Protein AF-A0A381TVJ4-F1 (afdb_monomer_lite)

Secondary structure (DSSP, 8-state):
-PPPEEEEE-TT-HHHHHHHHHHHHHT--EEEEETTSTT--S----SS--S-EEEEEPTTSSEEEEEE-HHHHHHHHHHH--SS-SS-SSHHHHHHHHHHHHHHHHTHHHHHHHHHHSSHHHHHHHHHHTGGGT-TTS-HHHHHHHHHHHHHHHH--

Radius of gyration: 17.65 Å; chains: 1; bounding box: 38×40×44 Å

Organism: NCBI:txid408172

Structure (mmCIF, N/CA/C/O backbone):
data_AF-A0A381TVJ4-F1
#
_entry.id   AF-A0A381TVJ4-F1
#
loop_
_atom_site.group_PDB
_atom_site.id
_atom_site.type_symbol
_atom_site.label_atom_id
_atom_site.label_alt_id
_atom_site.label_comp_id
_atom_site.label_asym_id
_atom_site.label_entity_id
_atom_site.label_seq_id
_atom_site.pdbx_PDB_ins_code
_atom_site.Cartn_x
_atom_site.Cartn_y
_atom_site.Cartn_z
_atom_site.occupancy
_atom_site.B_iso_or_equiv
_atom_site.auth_seq_id
_atom_site.auth_comp_id
_atom_site.auth_asym_id
_atom_site.auth_atom_id
_atom_site.pdbx_PDB_model_num
ATOM 1 N N . MET A 1 1 ? -8.400 24.215 7.947 1.00 58.81 1 MET A N 1
ATOM 2 C CA . MET A 1 1 ? -9.224 23.049 7.553 1.00 58.81 1 MET A CA 1
ATOM 3 C C . MET A 1 1 ? -8.332 21.831 7.662 1.00 58.81 1 MET A C 1
ATOM 5 O O . MET A 1 1 ? -7.200 21.913 7.201 1.00 58.81 1 MET A O 1
ATOM 9 N N . THR A 1 2 ? -8.794 20.754 8.289 1.00 78.56 2 THR A N 1
ATOM 10 C CA . THR A 1 2 ? -8.031 19.503 8.359 1.00 78.56 2 THR A CA 1
ATOM 11 C C . THR A 1 2 ? -7.965 18.869 6.973 1.00 78.56 2 THR A C 1
ATOM 13 O O . THR A 1 2 ? -8.970 18.788 6.264 1.00 78.56 2 THR A O 1
ATOM 16 N N . LEU A 1 3 ? -6.763 18.468 6.556 1.00 88.56 3 LEU A N 1
ATOM 17 C CA . LEU A 1 3 ? -6.585 17.722 5.312 1.00 88.56 3 LEU A CA 1
ATOM 18 C C . LEU A 1 3 ? -7.248 16.334 5.443 1.00 88.56 3 LEU A C 1
ATOM 20 O O . LEU A 1 3 ? -7.425 15.835 6.555 1.00 88.56 3 LEU A O 1
ATOM 24 N N . PRO A 1 4 ? -7.641 15.677 4.340 1.00 93.69 4 PRO A N 1
ATOM 25 C CA . PRO A 1 4 ? -7.972 14.256 4.385 1.00 93.69 4 PRO A CA 1
ATOM 26 C C . PRO A 1 4 ? -6.696 13.418 4.572 1.00 93.69 4 PRO A C 1
ATOM 28 O O . PRO A 1 4 ? -5.584 13.906 4.370 1.00 93.69 4 PRO A O 1
ATOM 31 N N . TYR A 1 5 ? -6.840 12.126 4.879 1.00 96.50 5 TYR A N 1
ATOM 32 C CA . TYR A 1 5 ? -5.706 11.201 4.782 1.00 96.50 5 TYR A CA 1
ATOM 33 C C . TYR A 1 5 ? -5.123 11.205 3.366 1.00 96.50 5 TYR A C 1
ATOM 35 O O . TYR A 1 5 ? -5.851 11.361 2.385 1.00 96.50 5 TYR A O 1
ATOM 43 N N . LYS A 1 6 ? -3.823 10.946 3.232 1.00 96.75 6 LYS A N 1
ATOM 44 C CA . LYS A 1 6 ? -3.187 10.727 1.927 1.00 96.75 6 LYS A CA 1
ATOM 45 C C . LYS A 1 6 ? -2.576 9.334 1.883 1.00 96.75 6 LYS A C 1
ATOM 47 O O . LYS A 1 6 ? -1.797 8.970 2.754 1.00 96.75 6 LYS A O 1
ATOM 52 N N . ILE A 1 7 ? -2.930 8.551 0.869 1.00 97.81 7 ILE A N 1
ATOM 53 C CA . ILE A 1 7 ? -2.295 7.262 0.590 1.00 97.81 7 ILE A CA 1
ATOM 54 C C . ILE A 1 7 ? -1.235 7.492 -0.477 1.00 97.81 7 ILE A C 1
ATOM 56 O O . ILE A 1 7 ? -1.569 7.846 -1.608 1.00 97.81 7 ILE A O 1
ATOM 60 N N . LEU A 1 8 ? 0.021 7.229 -0.129 1.00 97.25 8 LEU A N 1
ATOM 61 C CA . LEU A 1 8 ?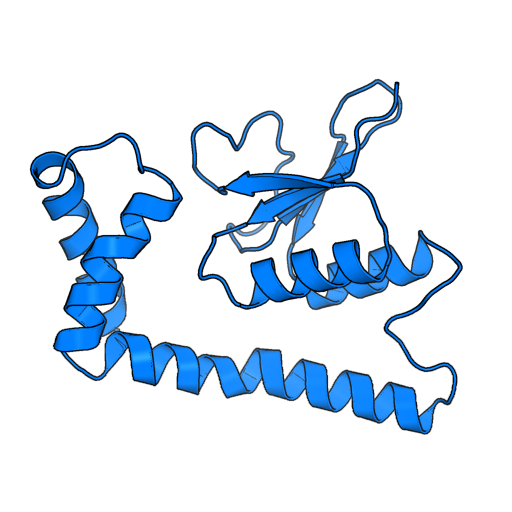 1.096 7.080 -1.100 1.00 97.25 8 LEU A CA 1
ATOM 62 C C . LEU A 1 8 ? 1.177 5.612 -1.495 1.00 97.25 8 LEU A C 1
ATOM 64 O O . LEU A 1 8 ? 1.572 4.753 -0.701 1.00 97.25 8 LEU A O 1
ATOM 68 N N . GLY A 1 9 ? 0.733 5.321 -2.710 1.00 96.69 9 GLY A N 1
ATOM 69 C CA . GLY A 1 9 ? 0.586 3.967 -3.217 1.00 96.69 9 GLY A CA 1
ATOM 70 C C . GLY A 1 9 ? 1.310 3.742 -4.536 1.00 96.69 9 GLY A C 1
ATOM 71 O O . GLY A 1 9 ? 2.006 4.615 -5.050 1.00 96.69 9 GLY A O 1
ATOM 72 N N . ALA A 1 10 ? 1.098 2.557 -5.102 1.00 94.88 10 ALA A N 1
ATOM 73 C CA . ALA A 1 10 ? 1.349 2.292 -6.512 1.00 94.88 10 ALA A CA 1
ATOM 74 C C . ALA A 1 10 ? 0.171 1.509 -7.118 1.00 94.88 10 ALA A C 1
ATOM 76 O O . ALA A 1 10 ? -0.384 0.640 -6.434 1.00 94.88 10 ALA A O 1
ATOM 77 N N . PRO A 1 11 ? -0.213 1.764 -8.385 1.00 91.50 11 PRO A N 1
ATOM 78 C CA . PRO A 1 11 ? -1.374 1.129 -9.010 1.00 91.50 11 PRO A CA 1
ATOM 79 C C . PRO A 1 11 ? -1.362 -0.405 -8.987 1.00 91.50 11 PRO A C 1
ATOM 81 O O . PRO A 1 11 ? -2.412 -1.013 -8.789 1.00 91.50 11 PRO A O 1
ATOM 84 N N . GLY A 1 12 ? -0.198 -1.039 -9.161 1.00 90.50 12 GLY A N 1
ATOM 85 C CA . GLY A 1 12 ? -0.074 -2.501 -9.124 1.00 90.50 12 GLY A CA 1
ATOM 86 C C . GLY A 1 12 ? 0.470 -3.076 -7.816 1.00 90.50 12 GLY A C 1
ATOM 87 O O . GLY A 1 12 ? 0.799 -4.261 -7.786 1.00 90.50 12 GLY A O 1
ATOM 88 N N . SER A 1 13 ? 0.562 -2.282 -6.743 1.00 93.56 13 SER A N 1
ATOM 89 C CA . SER A 1 13 ? 0.871 -2.810 -5.409 1.00 93.56 13 SER A CA 1
ATOM 90 C C . SER A 1 13 ? -0.385 -3.442 -4.789 1.00 93.56 13 SER A C 1
ATOM 92 O O . SER A 1 13 ? -1.380 -2.727 -4.600 1.00 93.56 13 SER A O 1
ATOM 94 N N . PRO A 1 14 ? -0.377 -4.748 -4.448 1.00 94.50 14 PRO A N 1
ATOM 95 C CA . PRO A 1 14 ? -1.527 -5.392 -3.814 1.00 94.50 14 PRO A CA 1
ATOM 96 C C . PRO A 1 14 ? -1.855 -4.741 -2.465 1.00 94.50 14 PRO A C 1
ATOM 98 O O . PRO A 1 14 ? -3.014 -4.422 -2.215 1.00 94.50 14 PRO A O 1
ATOM 101 N N . TYR A 1 15 ? -0.843 -4.407 -1.663 1.00 96.69 15 TYR A N 1
ATOM 102 C CA . TYR A 1 15 ? -1.004 -3.757 -0.360 1.00 96.69 15 TYR A CA 1
ATOM 103 C C . TYR A 1 15 ? -1.588 -2.345 -0.468 1.00 96.69 15 TYR A C 1
ATOM 105 O O . TYR A 1 15 ? -2.469 -1.955 0.300 1.00 96.69 15 TYR A O 1
ATOM 113 N N . SER A 1 16 ? -1.158 -1.563 -1.467 1.00 97.50 16 SER A N 1
ATOM 114 C CA . SER A 1 16 ? -1.738 -0.235 -1.690 1.00 97.50 16 SER A CA 1
ATOM 115 C C . SER A 1 16 ? -3.198 -0.326 -2.132 1.00 97.50 16 SER A C 1
ATOM 117 O O . SER A 1 16 ? -4.025 0.489 -1.719 1.00 97.50 16 SER A O 1
ATOM 119 N N . ARG A 1 17 ? -3.543 -1.336 -2.941 1.00 96.56 17 ARG A N 1
ATOM 120 C CA . ARG A 1 17 ? -4.929 -1.600 -3.346 1.00 96.56 17 ARG A CA 1
ATOM 121 C C . ARG A 1 17 ? -5.785 -2.121 -2.194 1.00 96.56 17 ARG A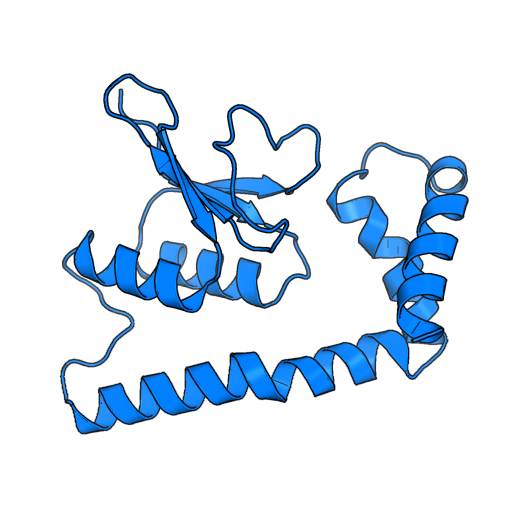 C 1
ATOM 123 O O . ARG A 1 17 ? -6.939 -1.701 -2.106 1.00 96.56 17 ARG A O 1
ATOM 130 N N . LYS A 1 18 ? -5.235 -2.966 -1.317 1.00 97.56 18 LYS A N 1
ATOM 131 C CA . LYS A 1 18 ? -5.864 -3.433 -0.073 1.00 97.56 18 LYS A CA 1
ATOM 132 C C . LYS A 1 18 ? -6.278 -2.237 0.778 1.00 97.56 18 LYS A C 1
ATOM 134 O O . LYS A 1 18 ? -7.471 -2.018 0.977 1.00 97.56 18 LYS A O 1
ATOM 139 N N . LEU A 1 19 ? -5.324 -1.374 1.135 1.00 98.38 19 LEU A N 1
ATOM 140 C CA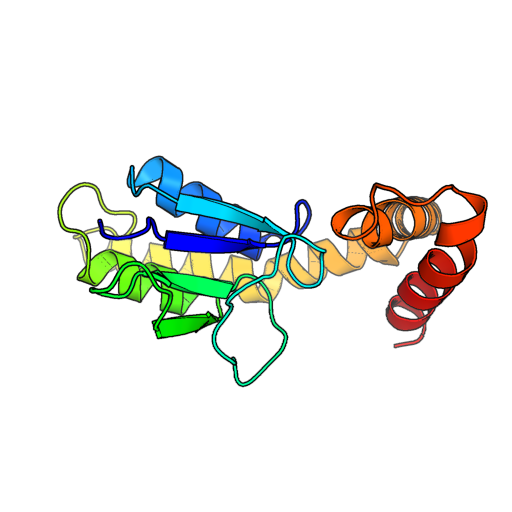 . LEU A 1 19 ? -5.596 -0.183 1.942 1.00 98.38 19 LEU A CA 1
ATOM 141 C C . LEU A 1 19 ? -6.616 0.755 1.275 1.00 98.38 19 LEU A C 1
ATOM 143 O O . LEU A 1 19 ? -7.601 1.152 1.897 1.00 98.38 19 LEU A O 1
ATOM 147 N N . ARG A 1 20 ? -6.445 1.058 -0.020 1.00 98.19 20 ARG A N 1
ATOM 148 C CA . ARG A 1 20 ? -7.396 1.890 -0.781 1.00 98.19 20 ARG A CA 1
ATOM 149 C C . ARG A 1 20 ? -8.817 1.321 -0.755 1.00 98.19 20 ARG A C 1
ATOM 151 O O . 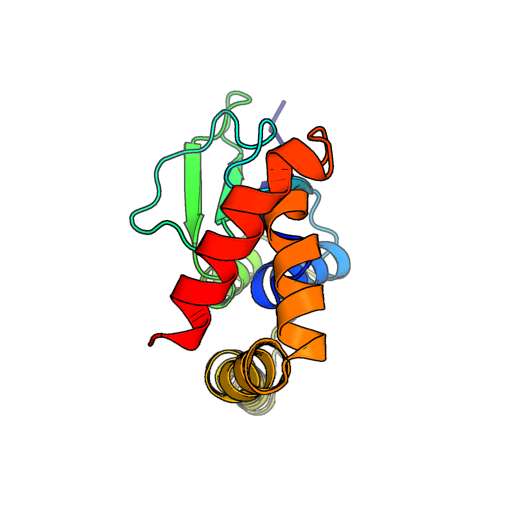ARG A 1 20 ? -9.783 2.083 -0.702 1.00 98.19 20 ARG A O 1
ATOM 158 N N . SER A 1 21 ? -8.951 -0.001 -0.834 1.00 98.00 21 SER A N 1
ATOM 159 C CA . SER A 1 21 ? -10.249 -0.681 -0.806 1.00 98.00 21 SER A CA 1
ATOM 160 C C . SER A 1 21 ? -10.887 -0.591 0.577 1.00 98.00 21 SER A C 1
ATOM 162 O O . SER A 1 21 ? -12.073 -0.273 0.662 1.00 98.00 21 SER A O 1
ATOM 164 N N . VAL A 1 22 ? -10.097 -0.750 1.646 1.00 98.06 22 VAL A N 1
ATOM 165 C CA . VAL A 1 22 ? -10.563 -0.565 3.028 1.00 98.06 22 VAL A CA 1
ATOM 166 C C . VAL A 1 22 ? -11.084 0.853 3.246 1.00 98.06 22 VAL A C 1
ATOM 168 O O . VAL A 1 22 ? -12.235 0.998 3.648 1.00 98.06 22 VAL A O 1
ATOM 171 N N . LEU A 1 23 ? -10.324 1.906 2.910 1.00 98.00 23 LEU A N 1
ATOM 172 C CA . LEU A 1 23 ? -10.800 3.285 3.113 1.00 98.00 23 LEU A CA 1
ATOM 173 C C . LEU A 1 23 ? -12.088 3.576 2.331 1.00 98.00 23 LEU A C 1
ATOM 175 O O . LEU A 1 23 ? -13.001 4.209 2.860 1.00 98.00 23 LEU A O 1
ATOM 179 N N . ARG A 1 24 ? -12.206 3.066 1.097 1.00 97.94 24 ARG A N 1
ATOM 180 C CA . ARG A 1 24 ? -13.440 3.187 0.301 1.00 97.94 24 ARG A CA 1
ATOM 181 C C . ARG A 1 24 ? -14.625 2.492 0.962 1.00 97.94 24 ARG A C 1
ATOM 183 O O . ARG A 1 24 ? -15.682 3.105 1.095 1.00 97.94 24 ARG A O 1
ATOM 190 N N . TYR A 1 25 ? -14.456 1.242 1.391 1.00 98.19 25 TYR A N 1
ATOM 191 C CA . TYR A 1 25 ? -15.501 0.484 2.081 1.00 98.19 25 TYR A CA 1
ATOM 192 C C . TYR A 1 25 ? -15.925 1.180 3.383 1.00 98.19 25 TYR A C 1
ATOM 194 O O . TYR A 1 25 ? -17.115 1.431 3.602 1.00 98.19 25 TYR A O 1
ATOM 202 N N . ARG A 1 26 ? -14.945 1.587 4.197 1.00 97.38 26 ARG A N 1
ATOM 203 C CA . ARG A 1 26 ? -15.109 2.339 5.450 1.00 97.38 26 ARG A CA 1
ATOM 204 C C . ARG A 1 26 ? -15.678 3.754 5.249 1.00 97.38 26 ARG A C 1
ATOM 206 O O . ARG A 1 26 ? -16.118 4.352 6.221 1.00 97.38 26 ARG A O 1
ATOM 213 N N . ARG A 1 27 ? -15.714 4.273 4.011 1.00 96.88 27 ARG A N 1
ATOM 214 C CA . ARG A 1 27 ? -16.085 5.660 3.649 1.00 96.88 27 ARG A CA 1
ATOM 215 C C . ARG A 1 27 ? -15.208 6.725 4.318 1.00 96.88 27 ARG A C 1
ATOM 217 O O . ARG A 1 27 ? -15.686 7.806 4.643 1.00 96.88 27 ARG A O 1
ATOM 224 N N . ILE A 1 28 ? -13.925 6.431 4.490 1.00 96.69 28 ILE A N 1
ATOM 225 C CA . ILE A 1 28 ? -12.942 7.388 5.004 1.00 96.69 28 ILE A CA 1
ATOM 226 C C . ILE A 1 28 ? -12.417 8.207 3.814 1.00 96.69 28 ILE A C 1
ATOM 228 O O . ILE A 1 28 ? -11.899 7.605 2.870 1.00 96.69 28 ILE A O 1
ATOM 232 N N . PRO A 1 29 ? -12.547 9.548 3.806 1.00 95.44 29 PRO A N 1
ATOM 233 C CA . PRO A 1 29 ? -12.009 10.384 2.736 1.00 95.44 29 PRO A CA 1
ATOM 234 C C . PRO A 1 29 ? -10.481 10.315 2.678 1.00 95.44 29 PRO A C 1
ATOM 236 O O . PRO A 1 29 ? -9.806 10.422 3.702 1.00 95.44 29 PRO A O 1
ATOM 239 N N . PHE A 1 30 ? -9.935 10.171 1.471 1.00 96.88 30 PHE A N 1
ATOM 240 C CA . PHE A 1 30 ? -8.493 10.194 1.250 1.00 96.88 30 PHE A CA 1
ATOM 241 C C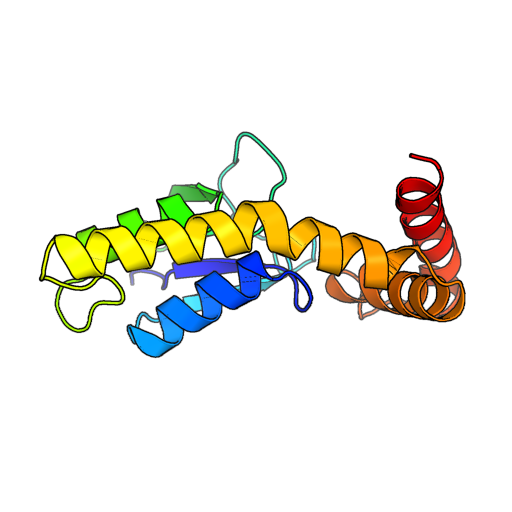 . PHE A 1 30 ? -8.126 10.753 -0.122 1.00 96.88 30 PHE A C 1
ATOM 243 O O . PHE A 1 30 ? -8.894 10.652 -1.081 1.00 96.88 30 PHE A O 1
ATOM 250 N N . ILE A 1 31 ? -6.908 11.275 -0.216 1.00 96.19 31 ILE A N 1
ATOM 251 C CA . ILE A 1 31 ? -6.228 11.600 -1.466 1.00 96.19 31 ILE A CA 1
ATOM 252 C C . ILE A 1 31 ? -5.312 10.432 -1.827 1.00 96.19 31 ILE A C 1
ATOM 254 O O . ILE A 1 31 ? -4.632 9.866 -0.971 1.00 96.19 31 ILE A O 1
ATOM 258 N N . TRP A 1 32 ? -5.296 10.056 -3.101 1.00 96.50 32 TRP A N 1
ATOM 259 C CA . TRP A 1 32 ? -4.317 9.114 -3.632 1.00 96.50 32 TRP A CA 1
ATOM 260 C C . TRP A 1 32 ? -3.177 9.884 -4.290 1.00 96.50 32 TRP A C 1
ATOM 262 O O . TRP A 1 32 ? -3.442 10.788 -5.077 1.00 96.50 32 TRP A O 1
ATOM 272 N N . ALA A 1 33 ? -1.944 9.485 -4.002 1.00 94.94 33 ALA A N 1
ATOM 273 C CA . ALA A 1 33 ? -0.752 9.936 -4.702 1.00 94.94 33 ALA A CA 1
ATOM 274 C C . ALA A 1 33 ? 0.190 8.748 -4.941 1.00 94.94 33 ALA A C 1
ATOM 276 O O . ALA A 1 33 ? 0.222 7.791 -4.161 1.00 94.94 33 ALA A O 1
ATOM 277 N N . ASN A 1 34 ? 0.961 8.783 -6.021 1.00 93.94 34 ASN A N 1
ATOM 278 C CA . ASN A 1 34 ? 1.951 7.748 -6.297 1.00 93.94 34 ASN A CA 1
ATOM 279 C C . ASN A 1 34 ? 3.247 8.031 -5.520 1.00 93.94 34 ASN A C 1
ATOM 281 O O . ASN A 1 34 ? 3.843 9.102 -5.657 1.00 93.94 34 ASN A O 1
ATOM 285 N N . ARG A 1 35 ? 3.702 7.066 -4.712 1.00 92.88 35 ARG A N 1
ATOM 286 C CA . ARG A 1 35 ? 4.958 7.171 -3.943 1.00 92.88 35 ARG A CA 1
ATOM 287 C C . ARG A 1 35 ? 6.147 7.363 -4.884 1.00 92.88 35 ARG A C 1
ATOM 289 O O . ARG A 1 35 ? 6.206 6.703 -5.917 1.00 92.88 35 ARG A O 1
ATOM 296 N N . ASN A 1 36 ? 7.118 8.196 -4.505 1.00 89.25 36 ASN A N 1
ATOM 297 C CA . ASN A 1 36 ? 8.298 8.519 -5.327 1.00 89.25 36 ASN A CA 1
ATOM 298 C C . ASN A 1 36 ? 7.962 9.153 -6.697 1.00 89.25 36 ASN A C 1
ATOM 300 O O . ASN A 1 36 ? 8.772 9.097 -7.622 1.00 89.25 36 ASN A O 1
ATOM 304 N N . SER A 1 37 ? 6.765 9.723 -6.854 1.00 90.56 37 SER A N 1
ATOM 305 C CA . SER A 1 37 ? 6.401 10.543 -8.014 1.00 90.56 37 SER A CA 1
ATOM 306 C C . SER A 1 37 ? 6.402 12.028 -7.637 1.00 90.56 37 SER A C 1
ATOM 308 O O . SER A 1 37 ? 6.579 12.381 -6.473 1.00 90.56 37 SER A O 1
ATOM 310 N N . LYS A 1 38 ? 6.127 12.909 -8.606 1.00 90.88 38 LYS A N 1
ATOM 311 C CA . LYS A 1 38 ? 5.938 14.352 -8.358 1.00 90.88 38 LYS A CA 1
ATOM 312 C C . LYS A 1 38 ? 4.762 14.658 -7.411 1.00 90.88 38 LYS A C 1
ATOM 314 O O . LYS A 1 38 ? 4.675 15.767 -6.902 1.00 90.88 38 LYS A O 1
ATOM 319 N N . GLU A 1 39 ? 3.869 13.695 -7.180 1.00 90.88 39 GLU A N 1
ATOM 320 C CA . GLU A 1 39 ? 2.727 13.809 -6.262 1.00 90.88 39 GLU A CA 1
ATOM 321 C C . GLU A 1 39 ? 3.120 13.557 -4.794 1.00 90.88 39 GLU A C 1
ATOM 323 O O . GLU A 1 39 ? 2.364 13.889 -3.878 1.00 90.88 39 GLU A O 1
ATOM 328 N N . ASP A 1 40 ? 4.293 12.965 -4.549 1.00 92.12 40 ASP A N 1
ATOM 329 C CA . ASP A 1 40 ? 4.796 12.643 -3.212 1.00 92.12 40 ASP A CA 1
ATOM 330 C C . ASP A 1 40 ? 5.451 13.866 -2.553 1.00 92.12 40 ASP A C 1
ATOM 332 O O . ASP A 1 40 ? 6.666 13.958 -2.390 1.00 92.12 40 ASP A O 1
ATOM 336 N N . VAL A 1 41 ? 4.615 14.846 -2.214 1.00 90.31 41 VAL A N 1
ATOM 337 C CA . VAL A 1 41 ? 5.015 16.111 -1.583 1.00 90.31 41 VAL A CA 1
ATOM 338 C C . VAL A 1 41 ? 4.506 16.196 -0.150 1.00 90.31 41 VAL A C 1
ATOM 340 O O . VAL A 1 41 ? 3.442 15.655 0.160 1.00 90.31 41 VAL A O 1
ATOM 343 N N . ASN A 1 42 ? 5.224 16.914 0.720 1.00 87.38 42 ASN A N 1
ATOM 344 C CA . ASN A 1 42 ? 4.853 17.128 2.128 1.00 87.38 42 ASN A CA 1
ATOM 345 C C . ASN A 1 42 ? 4.562 15.806 2.856 1.00 87.38 42 ASN A C 1
ATOM 347 O O . ASN A 1 42 ? 3.500 15.612 3.447 1.00 87.38 42 ASN A O 1
ATOM 351 N N . THR A 1 43 ? 5.472 14.848 2.719 1.00 90.25 43 THR A N 1
ATOM 352 C CA . THR A 1 43 ? 5.347 13.516 3.305 1.00 90.25 43 THR A CA 1
ATOM 353 C C . THR A 1 43 ? 6.347 13.382 4.454 1.00 90.25 43 THR A C 1
ATOM 355 O O . THR A 1 43 ? 7.550 13.453 4.198 1.00 90.25 43 THR A O 1
ATOM 358 N N . PRO A 1 44 ? 5.884 13.175 5.700 1.00 93.69 44 PRO A N 1
ATOM 359 C CA . PRO A 1 44 ? 6.757 12.866 6.827 1.00 93.69 44 PRO A CA 1
ATOM 360 C C . PRO A 1 44 ? 7.637 11.639 6.553 1.00 93.69 44 PRO A C 1
ATOM 362 O O . PRO A 1 44 ? 7.256 10.731 5.806 1.00 93.69 44 PRO A O 1
ATOM 365 N N . SER A 1 45 ? 8.829 11.613 7.149 1.00 92.56 45 SER A N 1
ATOM 366 C CA . SER A 1 45 ? 9.763 10.505 6.971 1.00 92.56 45 SER A CA 1
ATOM 367 C C . SER A 1 45 ? 9.198 9.203 7.543 1.00 92.56 45 SER A C 1
ATOM 369 O O . SER A 1 45 ? 8.463 9.182 8.527 1.00 92.56 45 SER A O 1
ATOM 371 N N . VAL A 1 46 ? 9.560 8.097 6.898 1.00 93.75 46 VAL A N 1
ATOM 372 C CA . VAL A 1 46 ? 9.237 6.736 7.335 1.00 93.75 46 VAL A CA 1
ATOM 373 C C . VAL A 1 46 ? 10.529 5.926 7.385 1.00 93.75 46 VAL A C 1
ATOM 375 O O . VAL A 1 46 ? 11.429 6.188 6.583 1.00 93.75 46 VAL A O 1
ATOM 378 N N . PRO A 1 47 ? 10.650 4.949 8.300 1.00 90.94 47 PRO A N 1
ATOM 379 C CA . PRO A 1 47 ? 11.911 4.240 8.527 1.00 90.94 47 PRO A CA 1
ATOM 380 C C . PRO A 1 47 ? 12.348 3.388 7.329 1.00 90.94 47 PRO A C 1
ATOM 382 O O . PRO A 1 47 ? 13.537 3.150 7.138 1.00 90.94 47 PRO A O 1
ATOM 385 N N . VAL A 1 48 ? 11.393 2.934 6.512 1.00 91.62 48 VAL A N 1
ATOM 386 C CA . VAL A 1 48 ? 11.639 2.084 5.345 1.00 91.62 48 VAL A CA 1
ATOM 387 C C . VAL A 1 48 ? 10.829 2.603 4.163 1.00 91.62 48 VAL A C 1
ATOM 389 O O . VAL A 1 48 ? 9.664 2.975 4.310 1.00 91.62 48 VAL A O 1
ATOM 392 N N . ASN A 1 49 ? 11.431 2.599 2.971 1.00 87.62 49 ASN A N 1
ATOM 393 C CA . ASN A 1 49 ? 10.736 2.930 1.727 1.00 87.62 49 ASN A CA 1
ATOM 394 C C . ASN A 1 49 ? 9.846 1.757 1.277 1.00 87.62 49 ASN A C 1
ATOM 396 O O . ASN A 1 49 ? 10.213 0.988 0.388 1.00 87.62 49 ASN A O 1
ATOM 400 N N . LEU A 1 50 ? 8.697 1.608 1.939 1.00 91.38 50 LEU A N 1
ATOM 401 C CA . LEU A 1 50 ? 7.713 0.549 1.718 1.00 91.38 50 LEU A CA 1
ATOM 402 C C . LEU A 1 50 ? 6.360 1.143 1.300 1.00 91.38 50 LEU A C 1
ATOM 404 O O . LEU A 1 50 ? 6.009 2.258 1.676 1.00 91.38 50 LEU A O 1
ATOM 408 N N . LEU A 1 51 ? 5.595 0.383 0.517 1.00 95.00 51 LEU A N 1
ATOM 409 C CA . LEU A 1 51 ? 4.236 0.722 0.104 1.00 95.00 51 LEU A CA 1
ATOM 410 C C . LEU A 1 51 ? 3.198 -0.148 0.833 1.00 95.00 51 LEU A C 1
ATOM 412 O O . LEU A 1 51 ? 3.440 -1.342 0.982 1.00 95.00 51 LEU A O 1
ATOM 416 N N . PRO A 1 52 ? 1.994 0.378 1.134 1.00 97.50 52 PRO A N 1
ATOM 417 C CA . PRO A 1 52 ? 1.610 1.788 1.064 1.00 97.50 52 PRO A CA 1
ATOM 418 C C . PRO A 1 52 ? 2.172 2.604 2.235 1.00 97.50 52 PRO A C 1
ATOM 420 O O . PRO A 1 52 ? 2.543 2.049 3.266 1.00 97.50 52 PRO A O 1
ATOM 423 N N . VAL A 1 53 ? 2.136 3.930 2.089 1.00 97.94 53 VAL A N 1
ATOM 424 C CA . VAL A 1 53 ? 2.298 4.868 3.207 1.00 97.94 53 VAL A CA 1
ATOM 425 C C . VAL A 1 53 ? 0.985 5.613 3.426 1.00 97.94 53 VAL A C 1
ATOM 427 O O . VAL A 1 53 ? 0.457 6.216 2.490 1.00 97.94 53 VAL A O 1
ATOM 430 N N . LEU A 1 54 ? 0.454 5.578 4.648 1.00 97.94 54 LEU A N 1
ATOM 431 C CA . LEU A 1 54 ? -0.660 6.423 5.073 1.00 97.94 54 LEU A CA 1
ATOM 432 C C . LEU A 1 54 ? -0.097 7.680 5.727 1.00 97.94 54 LEU A C 1
ATOM 434 O O . LEU A 1 54 ? 0.573 7.594 6.749 1.00 97.94 54 LEU A O 1
ATOM 438 N N . VAL A 1 55 ? -0.399 8.841 5.165 1.00 97.06 55 VAL A N 1
ATOM 439 C CA . VAL A 1 55 ? -0.028 10.138 5.726 1.00 97.06 55 VAL A CA 1
ATOM 440 C C . VAL A 1 55 ? -1.231 10.728 6.457 1.00 97.06 55 VAL A C 1
ATOM 442 O O . VAL A 1 55 ? -2.336 10.798 5.904 1.00 97.06 55 VAL A O 1
ATOM 445 N N . LEU A 1 56 ? -1.011 11.102 7.714 1.00 95.75 56 LEU A N 1
ATOM 446 C CA . LEU A 1 56 ? -2.034 11.548 8.647 1.00 95.75 56 LEU A CA 1
ATOM 447 C C . LEU A 1 56 ? -2.160 13.073 8.599 1.00 95.75 56 LEU A C 1
ATOM 449 O O . LEU A 1 56 ? -1.136 13.763 8.654 1.00 95.75 56 LEU A O 1
ATOM 453 N N . PRO A 1 57 ? -3.389 13.606 8.505 1.00 93.38 57 PRO A N 1
ATOM 454 C CA . PRO A 1 57 ? -3.595 15.043 8.546 1.00 93.38 57 PRO A CA 1
ATOM 455 C C . PRO A 1 57 ? -3.295 15.594 9.942 1.00 93.38 57 PRO A C 1
ATOM 457 O O . PRO A 1 57 ? -3.731 15.032 10.946 1.00 93.38 57 PRO A O 1
ATOM 460 N N . GLY A 1 58 ? -2.564 16.703 9.986 1.00 89.31 58 GLY A N 1
ATOM 461 C CA . GLY A 1 58 ? -2.361 17.515 11.176 1.00 89.31 58 GLY A CA 1
ATOM 462 C C . GLY A 1 58 ? -3.503 18.504 11.409 1.00 89.31 58 GLY A C 1
ATOM 463 O O . GLY A 1 58 ? -4.388 18.701 10.569 1.00 89.31 58 GLY A O 1
ATOM 464 N N . GLU A 1 59 ? -3.470 19.160 12.565 1.00 85.31 59 GLU A N 1
ATOM 465 C CA . GLU A 1 59 ? -4.490 20.133 12.980 1.00 85.31 59 GLU A CA 1
ATOM 466 C C . GLU A 1 59 ? -4.393 21.457 12.201 1.00 85.31 59 GLU A C 1
ATOM 468 O O . GLU A 1 59 ? -5.402 22.132 11.984 1.00 85.31 59 GLU A O 1
ATOM 473 N N . ASN A 1 60 ? -3.203 21.796 11.694 1.00 84.62 60 ASN A N 1
ATOM 474 C CA . ASN A 1 60 ? -2.898 23.101 11.102 1.00 84.62 60 ASN A CA 1
ATOM 475 C C . ASN A 1 60 ? -2.924 23.109 9.565 1.00 84.62 60 ASN A C 1
ATOM 477 O O . ASN A 1 60 ? -2.372 24.008 8.933 1.00 84.62 60 ASN A O 1
ATOM 481 N N . GLY A 1 61 ? -3.597 22.135 8.945 1.00 82.56 61 GLY A N 1
ATOM 482 C CA . GLY A 1 61 ? -3.652 22.021 7.483 1.00 82.56 61 GLY A CA 1
ATOM 483 C C . GLY A 1 61 ? -2.351 21.500 6.863 1.00 82.56 61 GLY A C 1
ATOM 484 O O . GLY A 1 61 ? -2.086 21.751 5.690 1.00 82.56 61 GLY A O 1
ATOM 485 N N . ASP A 1 62 ? -1.557 20.779 7.648 1.00 87.69 62 ASP A N 1
ATOM 486 C CA . ASP A 1 62 ? -0.324 20.102 7.267 1.00 87.69 62 ASP A CA 1
ATOM 487 C C . ASP A 1 62 ? -0.441 18.577 7.451 1.00 87.69 62 ASP A C 1
ATOM 489 O O . ASP A 1 62 ? -1.501 18.044 7.785 1.00 87.69 62 ASP A O 1
ATOM 493 N N . TYR A 1 63 ? 0.644 17.858 7.168 1.00 92.69 63 TYR A N 1
ATOM 494 C CA . TYR A 1 63 ? 0.778 16.431 7.449 1.00 92.69 63 TYR A CA 1
ATOM 495 C C . TYR A 1 63 ? 1.858 16.241 8.513 1.00 92.69 63 TYR A C 1
ATOM 497 O O . TYR A 1 63 ? 2.987 16.689 8.320 1.00 92.69 63 TYR A O 1
ATOM 505 N N . THR A 1 64 ? 1.525 15.566 9.611 1.00 90.88 64 THR A N 1
ATOM 506 C CA . THR A 1 64 ? 2.398 15.478 10.797 1.00 90.88 64 THR A CA 1
ATOM 507 C C . THR A 1 64 ? 3.053 14.113 10.957 1.00 90.88 64 THR A C 1
ATOM 509 O O . THR A 1 64 ? 4.197 14.024 11.392 1.00 90.88 64 THR A O 1
ATOM 512 N N . GLU A 1 65 ? 2.356 13.045 10.570 1.00 95.19 65 GLU A N 1
ATOM 513 C CA . GLU A 1 65 ? 2.827 11.671 10.731 1.00 95.19 65 GLU A CA 1
ATOM 514 C C . GLU A 1 65 ? 2.594 10.850 9.456 1.00 95.19 65 GLU A C 1
ATOM 516 O O . GLU A 1 65 ? 1.652 11.086 8.696 1.00 95.19 65 GLU A O 1
ATOM 521 N N . ALA A 1 66 ? 3.449 9.855 9.228 1.00 96.75 66 ALA A N 1
ATOM 522 C CA . ALA A 1 66 ? 3.275 8.851 8.193 1.00 96.75 66 ALA A CA 1
ATOM 523 C C . ALA A 1 66 ? 3.454 7.443 8.779 1.00 96.75 66 ALA A C 1
ATOM 525 O O . ALA A 1 66 ? 4.386 7.184 9.537 1.00 96.75 66 ALA A O 1
ATOM 526 N N . LYS A 1 67 ? 2.564 6.523 8.405 1.00 97.38 67 LYS A N 1
ATOM 527 C CA . LYS A 1 67 ? 2.580 5.111 8.806 1.00 97.38 67 LYS A CA 1
ATOM 528 C C . LYS A 1 67 ? 2.806 4.229 7.582 1.00 97.38 67 LYS A C 1
ATOM 530 O O . LYS A 1 67 ? 2.336 4.559 6.494 1.00 97.38 67 LYS A O 1
ATOM 535 N N . ILE A 1 68 ? 3.509 3.116 7.759 1.00 97.00 68 ILE A N 1
ATOM 536 C CA . ILE A 1 68 ? 3.770 2.107 6.719 1.00 97.00 68 ILE A CA 1
ATOM 537 C C . ILE A 1 68 ? 3.147 0.768 7.114 1.00 97.00 68 ILE A C 1
ATOM 539 O O . ILE A 1 68 ? 2.758 0.609 8.268 1.00 97.00 68 ILE A O 1
ATOM 543 N N . ASP A 1 69 ? 3.104 -0.162 6.156 1.00 95.44 69 ASP A N 1
ATOM 544 C CA . ASP A 1 69 ? 2.522 -1.506 6.277 1.00 95.44 69 ASP A CA 1
ATOM 545 C C . ASP A 1 69 ? 0.983 -1.497 6.385 1.00 95.44 69 ASP A C 1
ATOM 547 O O . ASP A 1 69 ? 0.377 -0.912 7.282 1.00 95.44 69 ASP A O 1
ATOM 551 N N . SER A 1 70 ? 0.319 -2.129 5.410 1.00 97.06 70 SER A N 1
ATOM 552 C CA . SER A 1 70 ? -1.138 -2.065 5.284 1.00 97.06 70 SER A CA 1
ATOM 553 C C . SER A 1 70 ? -1.874 -2.628 6.493 1.00 97.06 70 SER A C 1
ATOM 555 O O . SER A 1 70 ? -2.907 -2.071 6.857 1.00 97.06 70 SER A O 1
ATOM 557 N N . THR A 1 71 ? -1.362 -3.684 7.120 1.00 96.56 71 THR A N 1
ATOM 558 C CA . THR A 1 71 ? -2.047 -4.360 8.228 1.00 96.56 71 THR A CA 1
ATOM 559 C C . THR A 1 71 ? -2.105 -3.486 9.489 1.00 96.56 71 THR A C 1
ATOM 561 O O . THR A 1 71 ? -3.214 -3.138 9.908 1.00 96.56 71 THR A O 1
ATOM 564 N N . PRO A 1 72 ? -0.984 -3.003 10.065 1.00 96.75 72 PRO A N 1
ATOM 565 C CA . PRO A 1 72 ? -1.030 -2.088 11.206 1.00 96.75 72 PRO A CA 1
ATOM 566 C C . PRO A 1 72 ? -1.711 -0.755 10.870 1.00 96.75 72 PRO A C 1
ATOM 568 O O . PRO A 1 72 ? -2.380 -0.187 11.734 1.00 96.75 72 PRO A O 1
ATOM 571 N N . ILE A 1 73 ? -1.626 -0.270 9.622 1.00 98.12 73 ILE A N 1
ATOM 572 C CA . ILE A 1 73 ? -2.399 0.903 9.185 1.00 98.12 73 ILE A CA 1
ATOM 573 C C . ILE A 1 73 ? -3.907 0.647 9.307 1.00 98.12 73 ILE A C 1
ATOM 575 O O . ILE A 1 73 ? -4.629 1.500 9.826 1.00 98.12 73 ILE A O 1
ATOM 579 N N . ILE A 1 74 ? -4.401 -0.497 8.826 1.00 97.94 74 ILE A N 1
ATOM 580 C CA . ILE A 1 74 ? -5.827 -0.839 8.907 1.00 97.94 74 ILE A CA 1
ATOM 581 C C . ILE A 1 74 ? -6.254 -0.917 10.371 1.00 97.94 74 ILE A C 1
ATOM 583 O O . ILE A 1 74 ? -7.247 -0.294 10.734 1.00 97.94 74 ILE A O 1
ATOM 587 N N . ARG A 1 75 ? -5.480 -1.581 11.238 1.00 96.62 75 ARG A N 1
ATOM 588 C CA . ARG A 1 75 ? -5.812 -1.684 12.670 1.00 96.62 75 ARG A CA 1
ATOM 589 C C . ARG A 1 75 ? -5.810 -0.328 13.376 1.00 96.62 75 ARG A C 1
ATOM 591 O O . ARG A 1 75 ? -6.694 -0.067 14.187 1.00 96.62 75 ARG A O 1
ATOM 598 N N . PHE A 1 76 ? -4.897 0.569 13.010 1.00 97.62 76 PHE A N 1
ATOM 599 C CA . PHE A 1 76 ? -4.946 1.961 13.453 1.00 97.62 76 PHE A CA 1
ATOM 600 C C . PHE A 1 76 ? -6.252 2.649 13.016 1.00 97.62 76 PHE A C 1
ATOM 602 O O . PHE A 1 76 ? -6.942 3.239 13.844 1.00 97.62 76 PHE A O 1
ATOM 609 N N . LEU A 1 77 ? -6.638 2.541 11.741 1.00 97.38 77 LEU A N 1
ATOM 610 C CA . LEU A 1 77 ? -7.871 3.151 11.228 1.00 97.38 77 LEU A CA 1
ATOM 611 C C . LEU A 1 77 ? -9.139 2.573 11.876 1.00 97.38 77 LEU A C 1
ATOM 613 O O . LEU A 1 77 ? -10.084 3.327 12.104 1.00 97.38 77 LEU A O 1
ATOM 617 N N . GLU A 1 78 ? -9.155 1.278 12.207 1.00 96.81 78 GLU A N 1
ATOM 618 C CA . GLU A 1 78 ? -10.256 0.637 12.942 1.00 96.81 78 GLU A CA 1
ATOM 619 C C . GLU A 1 78 ? -10.465 1.259 14.330 1.00 96.81 78 GLU A C 1
ATOM 621 O O . GLU A 1 78 ? -11.604 1.388 14.770 1.00 96.81 78 GLU A O 1
ATOM 626 N N . GLN A 1 79 ? -9.388 1.687 14.998 1.00 96.25 79 GLN A N 1
ATOM 627 C CA . GLN A 1 79 ? -9.462 2.367 16.295 1.00 96.25 79 GLN A CA 1
ATOM 628 C C . GLN A 1 79 ? -9.891 3.833 16.165 1.00 96.25 79 GLN A C 1
ATOM 630 O O . GLN A 1 79 ? -10.613 4.339 17.020 1.00 96.25 79 GLN A O 1
ATOM 635 N N . GLN A 1 80 ? -9.448 4.526 15.110 1.00 95.56 80 GLN A N 1
ATOM 636 C CA . GLN A 1 80 ? -9.723 5.958 14.935 1.00 95.56 80 GLN A CA 1
ATOM 637 C C . GLN A 1 80 ? -11.127 6.253 14.398 1.00 95.56 80 GLN A C 1
ATOM 639 O O . GLN A 1 80 ? -11.666 7.331 14.640 1.00 95.56 80 GLN A O 1
ATOM 644 N N . HIS A 1 81 ? -11.720 5.321 13.648 1.00 95.31 81 HIS A N 1
ATOM 645 C CA . HIS A 1 81 ? -13.013 5.526 12.999 1.00 95.31 81 HIS A CA 1
ATOM 646 C C . HIS A 1 81 ? -14.039 4.534 13.551 1.00 95.31 81 HIS A C 1
ATOM 648 O O . HIS A 1 81 ? -13.952 3.344 13.248 1.00 95.31 81 HIS A O 1
ATOM 654 N N . PRO A 1 82 ? -15.058 4.974 14.309 1.00 93.50 82 PRO A N 1
ATOM 655 C CA . PRO A 1 82 ? -16.177 4.110 14.672 1.00 93.50 82 PRO A CA 1
ATOM 656 C C . PRO A 1 82 ? -17.108 3.856 13.469 1.00 93.50 82 PRO A C 1
ATOM 658 O O . PRO A 1 82 ? -17.017 4.508 12.425 1.00 93.50 82 PRO A O 1
ATOM 661 N N . GLY A 1 83 ? -18.031 2.902 13.605 1.00 93.88 83 GLY A N 1
ATOM 662 C CA . GLY A 1 83 ? -19.041 2.587 12.590 1.00 93.88 83 GLY A CA 1
ATOM 663 C C . GLY A 1 83 ? -18.734 1.314 11.802 1.00 93.88 83 GLY A C 1
ATOM 664 O O . GLY A 1 83 ? -18.383 0.291 12.381 1.00 93.88 83 GLY A O 1
ATOM 665 N N . ARG A 1 84 ? -18.928 1.348 10.477 1.00 95.31 84 ARG A N 1
ATOM 666 C CA . ARG A 1 84 ? -18.769 0.167 9.606 1.00 95.31 84 ARG A CA 1
ATOM 667 C C . ARG A 1 84 ? -17.362 -0.391 9.733 1.00 95.31 84 ARG A C 1
ATOM 669 O O . ARG A 1 84 ? -16.472 0.321 9.324 1.00 95.31 84 ARG A O 1
ATOM 676 N N . SER A 1 85 ? -17.180 -1.641 10.145 1.00 96.44 85 SER A N 1
ATOM 677 C CA . SER A 1 85 ? -15.865 -2.262 10.355 1.00 96.44 85 SER A CA 1
ATOM 678 C C . SER A 1 85 ? -15.507 -3.318 9.307 1.00 96.44 85 SER A C 1
ATOM 680 O O . SER A 1 85 ? -16.399 -3.881 8.665 1.00 96.44 85 SER A O 1
ATOM 682 N N . VAL A 1 86 ? -14.199 -3.519 9.084 1.00 96.38 86 VAL A N 1
ATOM 683 C CA . VAL A 1 86 ? -13.669 -4.687 8.350 1.00 96.38 86 VAL A CA 1
ATOM 684 C C . VAL A 1 86 ? -13.310 -5.843 9.284 1.00 96.38 86 VAL A C 1
ATOM 686 O O . VAL A 1 86 ? -13.140 -6.955 8.808 1.00 96.38 86 VAL A O 1
ATOM 689 N N . THR A 1 87 ? -13.246 -5.598 10.594 1.00 95.38 87 THR A N 1
ATOM 690 C CA . THR A 1 87 ? -12.962 -6.613 11.611 1.00 95.38 87 THR A CA 1
ATOM 691 C C . THR A 1 87 ? -14.279 -7.144 12.187 1.00 95.38 87 THR A C 1
ATOM 693 O O . THR A 1 87 ? -15.085 -6.361 12.699 1.00 95.38 87 THR A O 1
ATOM 696 N N . PRO A 1 88 ? -14.540 -8.458 12.142 1.00 95.75 88 PRO A N 1
ATOM 697 C CA . PRO A 1 88 ? -15.704 -9.040 12.805 1.00 95.75 88 PRO A CA 1
ATOM 698 C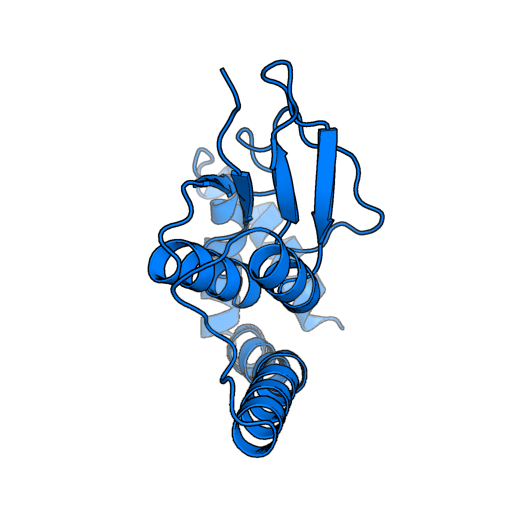 C . PRO A 1 88 ? -15.696 -8.807 14.326 1.00 95.75 88 PRO A C 1
ATOM 700 O O . PRO A 1 88 ? -14.638 -8.780 14.949 1.00 95.75 88 PRO A O 1
ATOM 703 N N . LEU A 1 89 ? -16.883 -8.673 14.932 1.00 95.19 89 LEU A N 1
ATOM 704 C CA . LEU A 1 89 ? -17.024 -8.545 16.393 1.00 95.19 89 LEU A CA 1
ATOM 705 C C . LEU A 1 89 ? -16.900 -9.889 17.119 1.00 95.19 89 LEU A C 1
ATOM 707 O O . LEU A 1 89 ? -16.453 -9.929 18.263 1.00 95.19 89 LEU A O 1
ATOM 711 N N . ASP A 1 90 ? -17.327 -10.976 16.472 1.00 97.94 90 ASP A N 1
ATOM 712 C CA . ASP A 1 90 ? -17.180 -12.318 17.024 1.00 97.94 90 ASP A CA 1
ATOM 713 C C . ASP A 1 90 ? -15.690 -12.709 17.059 1.00 97.94 90 ASP A C 1
ATOM 715 O O . ASP A 1 90 ? -15.031 -12.641 16.016 1.00 97.94 90 ASP A O 1
ATOM 719 N N . PRO A 1 91 ? -15.142 -13.133 18.213 1.00 97.31 91 PRO A N 1
ATOM 720 C CA . PRO A 1 91 ? -13.716 -13.424 18.336 1.00 97.31 91 PRO A CA 1
ATOM 721 C C . PRO A 1 91 ? -13.219 -14.554 17.426 1.00 97.31 91 PRO A C 1
ATOM 723 O O . PRO A 1 91 ? -12.085 -14.490 16.951 1.00 97.31 91 PRO A O 1
ATOM 726 N N . ALA A 1 92 ? -14.039 -15.577 17.158 1.00 98.31 92 ALA A N 1
ATOM 727 C CA . ALA A 1 92 ? -13.643 -16.676 16.281 1.00 98.31 92 ALA A CA 1
ATOM 728 C C . ALA A 1 92 ? -13.592 -16.214 14.817 1.00 98.31 92 ALA A C 1
ATOM 730 O O . ALA A 1 92 ? -12.639 -16.513 14.100 1.00 98.31 92 ALA A O 1
ATOM 731 N N . MET A 1 93 ? -14.568 -15.411 14.390 1.00 98.31 93 MET A N 1
ATOM 732 C CA . MET A 1 93 ? -14.560 -14.788 13.065 1.00 98.31 93 MET A CA 1
ATOM 733 C C . MET A 1 93 ? -13.422 -13.778 12.907 1.00 98.31 93 MET A C 1
ATOM 735 O O . MET A 1 93 ? -12.806 -13.726 11.846 1.00 98.31 93 MET A O 1
ATOM 739 N N . ALA A 1 94 ? -13.110 -13.002 13.948 1.00 96.94 94 ALA A N 1
ATOM 740 C CA . ALA A 1 94 ? -11.977 -12.082 13.941 1.00 96.94 94 ALA A CA 1
ATOM 741 C C . ALA A 1 94 ? -10.647 -12.833 13.804 1.00 96.94 94 ALA A C 1
ATOM 743 O O . ALA A 1 94 ? -9.781 -12.419 13.042 1.00 96.94 94 ALA A O 1
ATOM 744 N N . PHE A 1 95 ? -10.494 -13.974 14.480 1.00 97.69 95 PHE A N 1
ATOM 745 C CA . PHE A 1 95 ? -9.324 -14.830 14.298 1.00 97.69 95 PHE A CA 1
ATOM 746 C C . PHE A 1 95 ? -9.187 -15.324 12.849 1.00 97.69 95 PHE A C 1
ATOM 748 O O . PHE A 1 95 ? -8.093 -15.278 12.289 1.00 97.69 95 PHE A O 1
ATOM 755 N N . LEU A 1 96 ? -10.286 -15.754 12.221 1.00 98.31 96 LEU A N 1
ATOM 756 C CA . LEU A 1 96 ? -10.271 -16.169 10.815 1.00 98.31 96 LEU A CA 1
ATOM 757 C C . LEU A 1 96 ? -9.954 -15.005 9.862 1.00 98.31 96 LEU A C 1
ATOM 759 O O . LEU A 1 96 ? -9.224 -15.217 8.897 1.00 98.31 96 LEU A O 1
ATOM 763 N N . ASP A 1 97 ? -10.450 -13.794 10.140 1.00 96.94 97 ASP A N 1
ATOM 764 C CA . ASP A 1 97 ? -10.074 -12.570 9.410 1.00 96.94 97 ASP A CA 1
ATOM 765 C C . ASP A 1 97 ? -8.555 -12.359 9.442 1.00 96.94 97 ASP A C 1
ATOM 767 O O . ASP A 1 97 ? -7.927 -12.268 8.386 1.00 96.94 97 ASP A O 1
ATOM 771 N N . TYR A 1 98 ? -7.950 -12.388 10.636 1.00 96.19 98 TYR A N 1
ATOM 772 C CA . TYR A 1 98 ? -6.500 -12.257 10.794 1.00 96.19 98 TYR A CA 1
ATOM 773 C C . TYR A 1 98 ? -5.726 -13.360 10.070 1.00 96.19 98 TYR A C 1
ATOM 775 O O . TYR A 1 98 ? -4.738 -13.071 9.403 1.00 96.19 98 TYR A O 1
ATOM 783 N N . LEU A 1 99 ? -6.175 -14.613 10.167 1.00 97.62 99 LEU A N 1
ATOM 784 C CA . LEU A 1 99 ? -5.505 -15.740 9.519 1.00 97.62 99 LEU A CA 1
ATOM 785 C C . LEU A 1 99 ? -5.518 -15.615 7.988 1.00 97.62 99 LEU A C 1
ATOM 787 O O . LEU A 1 99 ? -4.517 -15.901 7.331 1.00 97.62 99 LEU A O 1
ATOM 791 N N . ILE A 1 100 ? -6.647 -15.195 7.411 1.00 96.94 100 ILE A N 1
ATOM 792 C CA . ILE A 1 100 ? -6.774 -14.985 5.964 1.00 96.94 100 ILE A CA 1
ATOM 793 C C . ILE A 1 100 ? -5.924 -13.793 5.521 1.00 96.94 100 ILE A C 1
ATOM 795 O O . ILE A 1 100 ? -5.271 -13.869 4.479 1.00 96.94 100 ILE A O 1
ATOM 799 N N . GLU A 1 101 ? -5.929 -12.707 6.297 1.00 96.25 101 GLU A N 1
ATOM 800 C CA . GLU A 1 101 ? -5.113 -11.526 6.031 1.00 96.25 101 GLU A CA 1
ATOM 801 C C . GLU A 1 101 ? -3.616 -11.864 6.016 1.00 96.25 101 GLU A C 1
ATOM 803 O O . GLU A 1 101 ? -2.936 -11.539 5.043 1.00 96.25 101 GLU A O 1
ATOM 808 N N . ASP A 1 102 ? -3.129 -12.564 7.041 1.00 96.19 102 ASP A N 1
ATOM 809 C CA . ASP A 1 102 ? -1.729 -12.981 7.171 1.00 96.19 102 ASP A CA 1
ATOM 810 C C . ASP A 1 102 ? -1.315 -13.922 6.029 1.00 96.19 102 ASP A C 1
ATOM 812 O O . ASP A 1 102 ? -0.327 -13.687 5.333 1.00 96.19 102 ASP A O 1
ATOM 816 N N . TYR A 1 103 ? -2.139 -14.930 5.718 1.00 96.38 103 TYR A N 1
ATOM 817 C CA . TYR A 1 103 ? -1.889 -15.821 4.583 1.00 96.38 103 TYR A CA 1
ATOM 818 C C . TYR A 1 103 ? -1.814 -15.066 3.244 1.00 96.38 103 TYR A C 1
ATOM 820 O O . TYR A 1 103 ? -0.974 -15.376 2.389 1.00 96.38 103 TYR A O 1
ATOM 828 N N . ALA A 1 104 ? -2.685 -14.077 3.035 1.00 94.81 104 ALA A N 1
ATOM 829 C CA . ALA A 1 104 ? -2.680 -13.272 1.821 1.00 94.81 104 ALA A CA 1
ATOM 830 C C . ALA A 1 104 ? -1.430 -12.383 1.721 1.00 94.81 104 ALA A C 1
ATOM 832 O O . ALA A 1 104 ? -0.823 -12.310 0.647 1.00 94.81 104 ALA A O 1
ATOM 833 N N . ASP A 1 105 ? -1.038 -11.740 2.821 1.00 94.38 105 ASP A N 1
ATOM 834 C CA . ASP A 1 105 ? 0.093 -10.813 2.857 1.00 94.38 105 ASP A CA 1
ATOM 835 C C . ASP A 1 105 ? 1.449 -11.541 2.797 1.00 94.38 105 ASP A C 1
ATOM 837 O O . ASP A 1 105 ? 2.378 -11.017 2.179 1.00 94.38 105 ASP A O 1
ATOM 841 N N . GLU A 1 106 ? 1.552 -12.764 3.329 1.00 93.00 106 GLU A N 1
ATOM 842 C CA . GLU A 1 106 ? 2.816 -13.511 3.420 1.00 93.00 106 GLU A CA 1
ATOM 843 C C . GLU A 1 106 ? 2.985 -14.596 2.343 1.00 93.00 106 GLU A C 1
ATOM 845 O O . GLU A 1 106 ? 4.100 -14.860 1.875 1.00 93.00 106 GLU A O 1
ATOM 850 N N . TRP A 1 107 ? 1.895 -15.241 1.904 1.00 94.12 107 TRP A N 1
ATOM 851 C CA . TRP A 1 107 ? 1.975 -16.361 0.955 1.00 94.12 107 TRP A CA 1
ATOM 852 C C . TRP A 1 107 ? 1.568 -15.973 -0.469 1.00 94.12 107 TRP A C 1
ATOM 854 O O . TRP A 1 107 ? 2.279 -16.282 -1.430 1.00 94.12 107 TRP A O 1
ATOM 864 N N . LEU A 1 108 ? 0.467 -15.246 -0.666 1.00 93.62 108 LEU A N 1
ATOM 865 C CA . LEU A 1 108 ? 0.026 -14.920 -2.035 1.00 93.62 108 LEU A CA 1
ATOM 866 C C . LEU A 1 108 ? 0.985 -13.966 -2.766 1.00 93.62 108 LEU A C 1
ATOM 868 O O . LEU A 1 108 ? 1.015 -13.925 -3.999 1.00 93.62 108 LEU A O 1
ATOM 872 N N . THR A 1 109 ? 1.846 -13.265 -2.033 1.00 90.12 109 THR A N 1
ATOM 873 C CA . THR A 1 109 ? 2.953 -12.480 -2.594 1.00 90.12 109 THR A CA 1
ATOM 874 C C . THR A 1 109 ? 3.917 -13.319 -3.410 1.00 90.12 109 THR A C 1
ATOM 876 O O . THR A 1 109 ? 4.363 -12.872 -4.466 1.00 90.12 109 THR A O 1
ATOM 879 N N . LYS A 1 110 ? 4.211 -14.550 -2.981 1.00 91.69 110 LYS A N 1
ATOM 880 C CA . LYS A 1 110 ? 5.132 -15.435 -3.701 1.00 91.69 110 LYS A CA 1
ATOM 881 C C . LYS A 1 110 ? 4.536 -15.844 -5.043 1.00 91.69 110 LYS A C 1
ATOM 883 O O . LYS A 1 110 ? 5.243 -15.825 -6.046 1.00 91.69 110 LYS A O 1
ATOM 888 N N . ALA A 1 111 ? 3.225 -16.091 -5.094 1.00 92.44 111 ALA A N 1
ATOM 889 C CA . ALA A 1 111 ? 2.513 -16.292 -6.354 1.00 92.44 111 ALA A CA 1
ATOM 890 C C . ALA A 1 111 ? 2.554 -15.030 -7.234 1.00 92.44 111 ALA A C 1
ATOM 892 O O . ALA A 1 111 ? 2.879 -15.121 -8.416 1.00 92.44 111 ALA A O 1
ATOM 893 N N . MET A 1 112 ? 2.301 -13.842 -6.669 1.00 91.44 112 MET A N 1
ATOM 894 C CA . MET A 1 112 ? 2.408 -12.573 -7.404 1.00 91.44 112 MET A CA 1
ATOM 895 C C . MET A 1 112 ? 3.806 -12.386 -8.020 1.00 91.44 112 MET A C 1
ATOM 897 O O . MET A 1 112 ? 3.905 -12.026 -9.193 1.00 91.44 112 MET A O 1
ATOM 901 N N . PHE A 1 113 ? 4.876 -12.617 -7.254 1.00 91.94 113 PHE A N 1
ATOM 902 C CA . PHE A 1 113 ? 6.250 -12.513 -7.750 1.00 91.94 113 PHE A CA 1
ATOM 903 C C . PHE A 1 113 ? 6.563 -13.581 -8.798 1.00 91.94 113 PHE A C 1
ATOM 905 O O . PHE A 1 113 ? 7.113 -13.240 -9.842 1.00 91.94 113 PHE A O 1
ATOM 912 N N . HIS A 1 114 ? 6.149 -14.832 -8.574 1.00 92.75 114 HIS A N 1
ATOM 913 C CA . HIS A 1 114 ? 6.319 -15.912 -9.543 1.00 92.75 114 HIS A CA 1
ATOM 914 C C . HIS A 1 114 ? 5.673 -15.559 -10.885 1.00 92.75 114 HIS A C 1
ATOM 916 O O . HIS A 1 114 ? 6.355 -15.503 -11.903 1.00 92.75 114 HIS A O 1
ATOM 922 N N . PHE A 1 115 ? 4.381 -15.224 -10.900 1.00 92.56 115 PHE A N 1
ATOM 923 C CA . PHE A 1 115 ? 3.702 -14.899 -12.153 1.00 92.56 115 PHE A CA 1
ATOM 924 C C . PHE A 1 115 ? 4.246 -13.631 -12.812 1.00 92.56 115 PHE A C 1
ATOM 926 O O . PHE A 1 115 ? 4.209 -13.535 -14.036 1.00 92.56 115 PHE A O 1
ATOM 933 N N . ARG A 1 116 ? 4.773 -12.669 -12.046 1.00 94.06 116 ARG A N 1
ATOM 934 C CA . ARG A 1 116 ? 5.374 -11.458 -12.617 1.00 94.06 116 ARG A CA 1
ATOM 935 C C . ARG A 1 116 ? 6.733 -11.722 -13.270 1.00 94.06 116 ARG A C 1
ATOM 937 O O . ARG A 1 116 ? 6.984 -11.152 -14.325 1.00 94.06 116 ARG A O 1
ATOM 944 N N . TRP A 1 117 ? 7.580 -12.558 -12.669 1.00 94.38 117 TRP A N 1
ATOM 945 C CA . TRP A 1 117 ? 9.001 -12.638 -13.034 1.00 94.38 117 TRP A CA 1
ATOM 946 C C . TRP A 1 117 ? 9.460 -13.983 -13.614 1.00 94.38 117 TRP A C 1
ATOM 948 O O . TRP A 1 117 ? 10.533 -14.038 -14.200 1.00 94.38 117 TRP A O 1
ATOM 958 N N . ALA A 1 118 ? 8.671 -15.058 -13.515 1.00 93.94 118 ALA A N 1
ATOM 959 C CA . ALA A 1 118 ? 9.085 -16.389 -13.983 1.00 93.94 118 ALA A CA 1
ATOM 960 C C . ALA A 1 118 ? 8.973 -16.597 -15.505 1.00 93.94 118 ALA A C 1
ATOM 962 O O . ALA A 1 118 ? 9.544 -17.545 -16.043 1.00 93.94 118 ALA A O 1
ATOM 963 N N . HIS A 1 119 ? 8.224 -15.748 -16.214 1.00 93.88 119 HIS A N 1
ATOM 964 C CA . HIS A 1 119 ? 7.981 -15.890 -17.651 1.00 93.88 119 HIS A CA 1
ATOM 965 C C . HIS A 1 119 ? 8.349 -14.610 -18.395 1.00 93.88 119 HIS A C 1
ATOM 967 O O . HIS A 1 119 ? 7.832 -13.546 -18.057 1.00 93.88 119 HIS A O 1
ATOM 973 N N . GLN A 1 120 ? 9.155 -14.723 -19.458 1.00 94.31 120 GLN A N 1
ATOM 974 C CA . GLN A 1 120 ? 9.691 -13.571 -20.197 1.00 94.31 120 GLN A CA 1
ATOM 975 C C . GLN A 1 120 ? 8.606 -12.578 -20.632 1.00 94.31 120 GLN A C 1
ATOM 977 O O . GLN A 1 120 ? 8.733 -11.387 -20.394 1.00 94.31 120 GLN A O 1
ATOM 982 N N . ARG A 1 121 ? 7.472 -13.063 -21.152 1.00 96.06 121 ARG A N 1
ATOM 983 C CA . ARG A 1 121 ? 6.343 -12.196 -21.532 1.00 96.06 121 ARG A CA 1
ATOM 984 C C . ARG A 1 121 ? 5.849 -11.310 -20.379 1.00 96.06 121 ARG A C 1
ATOM 986 O O . ARG A 1 121 ? 5.468 -10.163 -20.600 1.00 96.06 121 ARG A O 1
ATOM 993 N N . ASN A 1 122 ? 5.811 -11.850 -19.163 1.00 95.50 122 ASN A N 1
ATOM 994 C CA . ASN A 1 122 ? 5.351 -11.120 -17.984 1.00 95.50 122 ASN A CA 1
ATOM 995 C C . ASN A 1 122 ? 6.433 -10.175 -17.464 1.00 95.50 122 ASN A C 1
ATOM 997 O O . ASN A 1 122 ? 6.093 -9.080 -17.021 1.00 95.50 122 ASN A O 1
ATOM 1001 N N . VAL A 1 123 ? 7.705 -10.563 -17.587 1.00 94.81 123 VAL A N 1
ATOM 1002 C CA . VAL A 1 123 ? 8.859 -9.694 -17.332 1.00 94.81 123 VAL A CA 1
ATOM 1003 C C . VAL A 1 123 ? 8.816 -8.484 -18.258 1.00 94.81 123 VAL A C 1
ATOM 1005 O O . VAL A 1 123 ? 8.839 -7.362 -17.767 1.00 94.81 123 VAL A O 1
ATOM 1008 N N . ASP A 1 124 ? 8.682 -8.692 -19.569 1.00 93.81 124 ASP A N 1
ATOM 1009 C CA . ASP A 1 124 ? 8.637 -7.620 -20.569 1.00 93.81 124 ASP A CA 1
ATOM 1010 C C . ASP A 1 124 ? 7.477 -6.662 -20.274 1.00 93.81 124 ASP A C 1
ATOM 1012 O O . ASP A 1 124 ? 7.639 -5.438 -20.238 1.00 93.81 124 ASP A O 1
ATOM 1016 N N . PHE A 1 125 ? 6.301 -7.222 -19.968 1.00 94.06 125 PHE A N 1
ATOM 1017 C CA . PHE A 1 125 ? 5.142 -6.434 -19.570 1.00 94.06 125 PHE A CA 1
ATOM 1018 C C . PHE A 1 125 ? 5.401 -5.647 -18.275 1.00 94.06 125 PHE A C 1
ATOM 1020 O O . PHE A 1 125 ? 5.161 -4.440 -18.234 1.00 94.06 125 PHE A O 1
ATOM 1027 N N . ALA A 1 126 ? 5.918 -6.295 -17.228 1.00 94.31 126 ALA A N 1
ATOM 1028 C CA . ALA A 1 126 ? 6.224 -5.659 -15.950 1.00 94.31 126 ALA A CA 1
ATOM 1029 C C . ALA A 1 126 ? 7.271 -4.546 -16.105 1.00 94.31 126 ALA A C 1
ATOM 1031 O O . ALA A 1 126 ? 7.060 -3.438 -15.609 1.00 94.31 126 ALA A O 1
ATOM 1032 N N . GLY A 1 127 ? 8.353 -4.802 -16.839 1.00 93.38 127 GLY A N 1
ATOM 1033 C CA . GLY A 1 127 ? 9.388 -3.826 -17.158 1.00 93.38 127 GLY A CA 1
ATOM 1034 C C . GLY A 1 127 ? 8.814 -2.604 -17.866 1.00 93.38 127 GLY A C 1
ATOM 1035 O O . GLY A 1 127 ? 9.136 -1.483 -17.486 1.00 93.38 127 GLY A O 1
ATOM 1036 N N . SER A 1 128 ? 7.887 -2.803 -18.808 1.00 91.56 128 SER A N 1
ATOM 1037 C CA . SER A 1 128 ? 7.265 -1.697 -19.548 1.00 91.56 128 SER A CA 1
ATOM 1038 C C . SER A 1 128 ? 6.347 -0.802 -18.698 1.00 91.56 128 SER A C 1
ATOM 1040 O O . SER A 1 128 ? 6.201 0.387 -18.994 1.00 91.56 128 SER A O 1
ATOM 1042 N N . ILE A 1 129 ? 5.712 -1.350 -17.649 1.00 93.12 129 ILE A N 1
ATOM 1043 C CA . ILE A 1 129 ? 4.656 -0.657 -16.891 1.00 93.12 129 ILE A CA 1
ATOM 1044 C C . ILE A 1 129 ? 5.107 -0.127 -15.526 1.00 93.12 129 ILE A C 1
ATOM 1046 O O . ILE A 1 129 ? 4.608 0.909 -15.087 1.00 93.12 129 ILE A O 1
ATOM 1050 N N . LEU A 1 130 ? 6.040 -0.797 -14.841 1.00 93.38 130 LEU A N 1
ATOM 1051 C CA . LEU A 1 130 ? 6.457 -0.429 -13.482 1.00 93.38 130 LEU A CA 1
ATOM 1052 C C . LEU A 1 130 ? 7.060 0.988 -13.387 1.00 93.38 130 LEU A C 1
ATOM 1054 O O . LEU A 1 130 ? 6.610 1.744 -12.523 1.00 93.38 130 LEU A O 1
ATOM 1058 N N . PRO A 1 131 ? 7.992 1.411 -14.270 1.00 92.69 131 PRO A N 1
ATOM 1059 C CA . PRO A 1 131 ? 8.477 2.796 -14.319 1.00 92.69 131 PRO A CA 1
ATOM 1060 C C . PRO A 1 131 ? 7.357 3.830 -14.482 1.00 92.69 131 PRO A C 1
ATOM 1062 O O . PRO A 1 131 ? 7.386 4.912 -13.894 1.00 92.69 131 PRO A O 1
ATOM 1065 N N . ARG A 1 132 ? 6.333 3.486 -15.270 1.00 92.12 132 ARG A N 1
ATOM 1066 C CA . ARG A 1 132 ? 5.243 4.398 -15.637 1.00 92.12 132 ARG A CA 1
ATOM 1067 C C . ARG A 1 132 ? 4.299 4.698 -14.488 1.00 92.12 132 ARG A C 1
ATOM 1069 O O . ARG A 1 132 ? 3.536 5.654 -14.572 1.00 92.12 132 ARG A O 1
ATOM 1076 N N . TRP A 1 133 ? 4.348 3.930 -13.403 1.00 90.81 133 TRP A N 1
ATOM 1077 C CA . TRP A 1 133 ? 3.570 4.242 -12.207 1.00 90.81 133 TRP A CA 1
ATOM 1078 C C . TRP A 1 133 ? 4.002 5.557 -11.557 1.00 90.81 133 TRP A C 1
ATOM 1080 O O . TRP A 1 133 ? 3.167 6.231 -10.963 1.00 90.81 133 TRP A O 1
ATOM 1090 N N . THR A 1 134 ? 5.271 5.948 -11.683 1.00 88.38 134 THR A N 1
ATOM 1091 C CA . THR A 1 134 ? 5.786 7.211 -11.126 1.00 88.38 134 THR A CA 1
ATOM 1092 C C . THR A 1 134 ? 6.244 8.193 -12.200 1.00 88.38 134 THR A C 1
ATOM 1094 O O . THR A 1 134 ? 6.287 9.396 -11.942 1.00 88.38 134 THR A O 1
ATOM 1097 N N . MET A 1 135 ? 6.541 7.708 -13.409 1.00 88.75 135 MET A N 1
ATOM 1098 C CA . MET A 1 135 ? 7.096 8.500 -14.510 1.00 88.75 135 MET A CA 1
ATOM 1099 C C . MET A 1 135 ? 6.241 8.422 -15.780 1.00 88.75 135 MET A C 1
ATOM 1101 O O . MET A 1 135 ? 6.746 8.267 -16.883 1.00 88.75 135 MET A O 1
ATOM 1105 N N . ASN A 1 136 ? 4.922 8.553 -15.640 1.00 87.31 136 ASN A N 1
ATOM 1106 C CA . ASN A 1 136 ? 3.962 8.510 -16.755 1.00 87.31 136 ASN A CA 1
ATOM 1107 C C . ASN A 1 136 ? 4.128 9.615 -17.821 1.00 87.31 136 ASN A C 1
ATOM 1109 O O . ASN A 1 136 ? 3.465 9.556 -18.851 1.00 87.31 136 ASN A O 1
ATOM 1113 N N . HIS A 1 137 ? 4.964 10.620 -17.563 1.00 88.88 137 HIS A N 1
ATOM 1114 C CA . HIS A 1 137 ? 5.220 11.757 -18.448 1.00 88.88 137 HIS A CA 1
ATOM 1115 C C . HIS A 1 137 ? 6.417 11.549 -19.383 1.00 88.88 137 HIS A C 1
ATOM 1117 O O . HIS A 1 137 ? 6.633 12.381 -20.256 1.00 88.88 137 HIS A O 1
ATOM 1123 N N . LEU A 1 138 ? 7.205 10.490 -19.174 1.00 91.31 138 LEU A N 1
ATOM 1124 C CA . LEU A 1 138 ? 8.374 10.182 -19.994 1.00 91.31 138 LEU A CA 1
ATOM 1125 C C . LEU A 1 138 ? 7.983 9.340 -21.216 1.00 91.31 138 LEU A C 1
ATOM 1127 O O . LEU A 1 138 ? 7.066 8.510 -21.156 1.00 91.31 138 LEU A O 1
ATOM 1131 N N . SER A 1 139 ? 8.704 9.549 -22.315 1.00 93.56 139 SER A N 1
ATOM 1132 C CA . SER A 1 139 ? 8.598 8.757 -23.541 1.00 93.56 139 SER A CA 1
ATOM 1133 C C . SER A 1 139 ? 9.135 7.331 -23.360 1.00 93.56 139 SER A C 1
ATOM 1135 O O . SER A 1 139 ? 9.770 6.990 -22.359 1.00 93.56 139 SER A O 1
ATOM 1137 N N . ASP A 1 140 ? 8.876 6.474 -24.348 1.00 90.69 140 ASP A N 1
ATOM 1138 C CA . ASP A 1 140 ? 9.342 5.084 -24.348 1.00 90.69 140 ASP A CA 1
ATOM 1139 C C . ASP A 1 140 ? 10.875 4.994 -24.347 1.00 90.69 140 ASP A C 1
ATOM 1141 O O . ASP A 1 140 ? 11.438 4.176 -23.617 1.00 90.69 140 ASP A O 1
ATOM 1145 N N . GLU A 1 141 ? 11.546 5.872 -25.098 1.00 93.50 141 GLU A N 1
ATOM 1146 C CA . GLU A 1 141 ? 13.011 5.946 -25.160 1.00 93.50 141 GLU A CA 1
ATOM 1147 C C . GLU A 1 141 ? 13.617 6.347 -23.808 1.00 93.50 141 GLU A C 1
ATOM 1149 O O . GLU A 1 141 ? 14.581 5.733 -23.350 1.00 93.50 141 GLU A O 1
ATOM 1154 N N . GLU A 1 142 ? 13.012 7.320 -23.122 1.00 94.12 142 GLU A N 1
ATOM 1155 C CA . GLU A 1 142 ? 13.467 7.791 -21.808 1.00 94.12 142 GLU A CA 1
ATOM 1156 C C . GLU A 1 142 ? 13.256 6.744 -20.698 1.00 94.12 142 GLU A C 1
ATOM 1158 O O . GLU A 1 142 ? 14.037 6.674 -19.748 1.00 94.12 142 GLU A O 1
ATOM 1163 N N . ILE A 1 143 ? 12.220 5.904 -20.808 1.00 93.81 143 ILE A N 1
ATOM 1164 C CA . ILE A 1 143 ? 11.885 4.866 -19.816 1.00 93.81 143 ILE A CA 1
ATOM 1165 C C . ILE A 1 143 ? 12.658 3.557 -20.029 1.00 93.81 143 ILE A C 1
ATOM 1167 O O . ILE A 1 143 ? 12.827 2.778 -19.079 1.00 93.81 143 ILE A O 1
ATOM 1171 N N . ALA A 1 144 ? 13.133 3.282 -21.245 1.00 91.75 144 ALA A N 1
ATOM 1172 C CA . ALA A 1 144 ? 13.778 2.015 -21.587 1.00 91.75 144 ALA A CA 1
ATOM 1173 C C . ALA A 1 144 ? 14.950 1.630 -20.650 1.00 91.75 144 ALA A C 1
ATOM 1175 O O . ALA A 1 144 ? 14.959 0.489 -20.170 1.00 91.75 144 ALA A O 1
ATOM 1176 N N . PRO A 1 145 ? 15.880 2.539 -20.277 1.00 93.12 145 PRO A N 1
ATOM 1177 C CA . PRO A 1 145 ? 16.969 2.204 -19.356 1.00 93.12 145 PRO A CA 1
ATOM 1178 C C . PRO A 1 145 ? 16.469 1.772 -17.972 1.00 93.12 145 PRO A C 1
ATOM 1180 O O . PRO A 1 145 ? 16.969 0.806 -17.397 1.00 93.12 145 PRO A O 1
ATOM 1183 N N . MET A 1 146 ? 15.441 2.439 -17.440 1.00 91.19 146 MET A N 1
ATOM 1184 C CA . MET A 1 146 ? 14.864 2.081 -16.142 1.00 91.19 146 MET A CA 1
ATOM 1185 C C . MET A 1 146 ? 14.114 0.751 -16.182 1.00 91.19 146 MET A C 1
ATOM 1187 O O . MET A 1 146 ? 14.170 -0.015 -15.222 1.00 91.19 146 MET A O 1
ATOM 1191 N N . SER A 1 147 ? 13.408 0.481 -17.283 1.00 90.12 147 SER A N 1
ATOM 1192 C CA . SER A 1 147 ? 12.681 -0.777 -17.490 1.00 90.12 147 SER A CA 1
ATOM 1193 C C . SER A 1 147 ? 13.626 -1.973 -17.383 1.00 90.12 147 SER A C 1
ATOM 1195 O O . SER A 1 147 ? 13.311 -2.965 -16.718 1.00 90.12 147 SER A O 1
ATOM 1197 N N . LYS A 1 148 ? 14.820 -1.835 -17.976 1.00 91.31 148 LYS A N 1
ATOM 1198 C CA . LYS A 1 148 ? 15.898 -2.820 -17.901 1.00 91.31 148 LYS A CA 1
ATOM 1199 C C . LYS A 1 148 ? 16.391 -3.007 -16.463 1.00 91.31 148 LYS A C 1
ATOM 1201 O O . LYS A 1 148 ? 16.299 -4.112 -15.940 1.00 91.31 148 LYS A O 1
ATOM 1206 N N . VAL A 1 149 ? 16.773 -1.919 -15.786 1.00 91.88 149 VAL A N 1
ATOM 1207 C CA . VAL A 1 149 ? 17.271 -1.958 -14.394 1.00 91.88 149 VAL A CA 1
ATOM 1208 C C . VAL A 1 149 ? 16.262 -2.589 -13.425 1.00 91.88 149 VAL A C 1
ATOM 1210 O O . VAL A 1 149 ? 16.641 -3.375 -12.557 1.00 91.88 149 VAL A O 1
ATOM 1213 N N . ILE A 1 150 ? 14.972 -2.253 -13.543 1.00 90.44 150 ILE A N 1
ATOM 1214 C CA . ILE A 1 150 ? 13.927 -2.821 -12.676 1.00 90.44 150 ILE A CA 1
ATOM 1215 C C . ILE A 1 150 ? 13.789 -4.326 -12.900 1.00 90.44 150 ILE A C 1
ATOM 1217 O O . ILE A 1 150 ? 13.652 -5.060 -11.923 1.00 90.44 150 ILE A O 1
ATOM 1221 N N . SER A 1 151 ? 13.808 -4.769 -14.155 1.00 90.31 151 SER A N 1
ATOM 1222 C CA . SER A 1 151 ? 13.621 -6.180 -14.499 1.00 90.31 151 SER A CA 1
ATOM 1223 C C . SER A 1 151 ? 14.829 -7.019 -14.071 1.00 90.31 151 SER A C 1
ATOM 1225 O O . SER A 1 151 ? 14.650 -8.013 -13.371 1.00 90.31 151 SER A O 1
ATOM 1227 N N . GLU A 1 152 ? 16.051 -6.576 -14.387 1.00 91.62 152 GLU A N 1
ATOM 1228 C CA . GLU A 1 152 ? 17.305 -7.253 -14.007 1.00 91.62 152 GLU A CA 1
ATOM 1229 C C . GLU A 1 152 ? 17.406 -7.424 -12.488 1.00 91.62 152 GLU A C 1
ATOM 1231 O O . GLU A 1 152 ? 17.572 -8.537 -11.993 1.00 91.62 152 GLU A O 1
ATOM 1236 N N . ARG A 1 153 ? 17.147 -6.355 -11.720 1.00 89.50 153 ARG A N 1
ATOM 1237 C CA . ARG A 1 153 ? 17.166 -6.398 -10.248 1.00 89.50 153 ARG A CA 1
ATOM 1238 C C . ARG A 1 153 ? 16.225 -7.452 -9.648 1.00 89.50 153 ARG A C 1
ATOM 1240 O O . ARG A 1 153 ? 16.443 -7.875 -8.512 1.00 89.50 153 ARG A O 1
ATOM 1247 N N . GLN A 1 154 ? 15.136 -7.787 -10.335 1.00 89.19 154 GLN A N 1
ATOM 1248 C CA . GLN A 1 154 ? 14.107 -8.701 -9.832 1.00 89.19 154 GLN A CA 1
ATOM 1249 C C . GLN A 1 154 ? 14.353 -10.154 -10.245 1.00 89.19 154 GLN A C 1
ATOM 1251 O O . GLN A 1 154 ? 13.848 -11.043 -9.568 1.00 89.19 154 GLN A O 1
ATOM 1256 N N . ILE A 1 155 ? 15.111 -10.389 -11.320 1.00 86.00 155 ILE A N 1
ATOM 1257 C CA . ILE A 1 155 ? 15.385 -11.728 -11.865 1.00 86.00 155 ILE A CA 1
ATOM 1258 C C . ILE A 1 155 ? 16.754 -12.254 -11.424 1.00 86.00 155 ILE A C 1
ATOM 1260 O O . ILE A 1 155 ? 16.908 -13.453 -11.236 1.00 86.00 155 ILE A O 1
ATOM 1264 N N . GLU A 1 156 ? 17.747 -11.380 -11.242 1.00 83.19 156 GLU A N 1
ATOM 1265 C CA . GLU A 1 156 ? 19.109 -11.774 -10.843 1.00 83.19 156 GLU A CA 1
ATOM 1266 C C . GLU A 1 156 ? 19.249 -12.132 -9.348 1.00 83.19 156 GLU A C 1
ATOM 1268 O O . GLU A 1 156 ? 20.354 -12.409 -8.882 1.00 83.19 156 GLU A O 1
ATOM 1273 N N . ARG A 1 157 ? 18.153 -12.099 -8.580 1.00 60.75 157 ARG A N 1
ATOM 1274 C CA . ARG A 1 157 ? 18.103 -12.451 -7.152 1.00 60.75 157 ARG A CA 1
ATOM 1275 C C . ARG A 1 157 ? 17.640 -13.883 -6.946 1.00 60.75 157 ARG A C 1
ATOM 1277 O O . ARG A 1 157 ? 18.206 -14.525 -6.035 1.00 60.75 157 ARG A O 1
#

Sequence (157 aa):
MTLPYKILGAPGSPYSRKLRSVLRYRRIPFIWANRNSKEDVNTPSVPVNLLPVLVLPGENGDYTEAKIDSTPIIRFLEQQHPGRSVTPLDPAMAFLDYLIEDYADEWLTKAMFHFRWAHQRNVDFAGSILPRWTMNHLSDEEIAPMSKVISERQIER

Foldseek 3Di:
DWDFKEKAAFPPDPLSVVLVVLCVQLVGDYHYDHPPAPRPPQADDDPDPAPIKIFGTDPPRGTDDIDDDNPVVLVVVPVVDDDDHPADPDPVSNVVSVVVVCCCVPPVVVVVLCQQQVDVVSLLVCLQPVQCRRPVPDDPVVSVVVSVVVNCVSHVD

InterPro domains:
  IPR004045 Glutathione S-transferase, N-terminal [PF13417] (9-84)
  IPR036249 Thioredoxin-like superfamily [SSF52833] (5-108)

pLDDT: mean 93.37, std 5.21, range [58.81, 98.38]